Protein AF-A0AAW1U3H1-F1 (afdb_monomer_lite)

Secondary structure (DSSP, 8-state):
-HHHHHHHS-SS-SS--TT-SS--PPP-TTT-EEEEESSSEEEEESTTHHHHHHHHHHHHHHHHHTT-

pLDDT: mean 82.36, std 12.45, range [39.97, 94.44]

InterPro domains:
  IPR029058 Alpha/Beta hydrolase fold [G3DSA:3.40.50.1820] (4-67)
  IPR029058 Alpha/Beta hydrolase fold [SSF53474] (7-60)

Organism: NCBI:txid420089

Sequence (68 aa):
NIDNIKKFGNPNSPVEDNLLSVVWKPFTVEDQDYLEIGEELLAKKNPAHDRMKFWNEIYTYTNVEHKL

Foldseek 3Di:
DVVCCVVPVAPDDPPPDCPAPDHQDDADPVFQWGWDDDPHTDIDTCPPVVVVVVVVVVVVVVVVVVPD

Structure (mmCIF, N/CA/C/O backbone):
data_AF-A0AAW1U3H1-F1
#
_en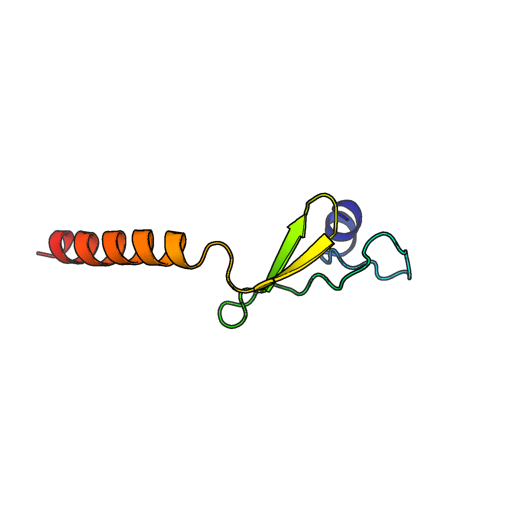try.id   AF-A0AAW1U3H1-F1
#
loop_
_atom_site.group_PDB
_atom_site.id
_atom_site.type_symbol
_atom_site.label_atom_id
_atom_site.label_alt_id
_atom_site.label_comp_id
_atom_site.label_asym_id
_atom_site.label_entity_id
_atom_site.label_seq_id
_atom_site.pdbx_PDB_ins_code
_atom_site.Cartn_x
_atom_site.Cartn_y
_atom_site.Cartn_z
_atom_site.occupancy
_atom_site.B_iso_or_equiv
_atom_site.auth_seq_id
_atom_site.auth_comp_id
_atom_site.auth_asym_id
_atom_site.auth_atom_id
_atom_site.pdbx_PDB_model_num
ATOM 1 N N . ASN A 1 1 ? 12.909 -3.536 -6.763 1.00 71.75 1 ASN A N 1
ATOM 2 C CA . ASN A 1 1 ? 14.188 -4.178 -6.377 1.00 71.75 1 ASN A CA 1
ATOM 3 C C . ASN A 1 1 ? 14.660 -3.593 -5.039 1.00 71.75 1 ASN A C 1
ATOM 5 O O . ASN A 1 1 ? 14.761 -2.375 -4.942 1.00 71.75 1 ASN A O 1
ATOM 9 N N . ILE A 1 2 ? 14.915 -4.420 -4.014 1.00 78.94 2 ILE A N 1
ATOM 10 C CA . ILE A 1 2 ? 15.343 -3.963 -2.673 1.00 78.94 2 ILE A CA 1
ATOM 11 C C . ILE A 1 2 ? 16.709 -3.260 -2.682 1.00 78.94 2 ILE A C 1
ATOM 13 O O . ILE A 1 2 ? 16.943 -2.357 -1.881 1.00 78.94 2 ILE A O 1
ATOM 17 N N . ASP A 1 3 ? 17.598 -3.608 -3.611 1.00 83.12 3 ASP A N 1
ATOM 18 C CA . ASP A 1 3 ? 18.921 -2.989 -3.696 1.00 83.12 3 ASP A CA 1
ATOM 19 C C . ASP A 1 3 ? 18.853 -1.555 -4.233 1.00 83.12 3 ASP A C 1
ATOM 21 O O . ASP A 1 3 ? 19.616 -0.698 -3.786 1.00 83.12 3 ASP A O 1
ATOM 25 N N . ASN A 1 4 ? 17.887 -1.259 -5.110 1.00 82.50 4 ASN A N 1
ATOM 26 C CA . ASN A 1 4 ? 17.624 0.110 -5.566 1.00 82.50 4 ASN A CA 1
ATOM 27 C C . ASN A 1 4 ? 17.111 0.987 -4.421 1.00 82.50 4 ASN A C 1
ATOM 29 O O . ASN A 1 4 ? 17.556 2.122 -4.274 1.00 82.50 4 ASN A O 1
ATOM 33 N N . ILE A 1 5 ? 16.262 0.434 -3.546 1.00 84.56 5 ILE A N 1
ATOM 34 C CA . ILE A 1 5 ? 15.800 1.132 -2.338 1.00 84.56 5 ILE A CA 1
ATOM 35 C C . ILE A 1 5 ? 16.992 1.466 -1.436 1.00 84.56 5 ILE A C 1
ATOM 37 O O . ILE A 1 5 ? 17.136 2.610 -1.018 1.00 84.56 5 ILE A O 1
ATOM 41 N N . LYS A 1 6 ? 17.880 0.499 -1.170 1.00 83.38 6 LYS A N 1
ATOM 42 C CA . LYS A 1 6 ? 19.067 0.720 -0.323 1.00 83.38 6 LYS A CA 1
ATOM 43 C C . LYS A 1 6 ? 20.008 1.788 -0.888 1.00 83.38 6 LYS A C 1
ATOM 45 O O . LYS A 1 6 ? 20.606 2.529 -0.117 1.00 83.38 6 LYS A O 1
ATOM 50 N N . LYS A 1 7 ? 20.163 1.846 -2.215 1.00 84.88 7 LYS A N 1
ATOM 51 C CA . LYS A 1 7 ? 21.084 2.777 -2.890 1.00 84.88 7 LYS A CA 1
ATOM 52 C C . LYS A 1 7 ? 20.499 4.175 -3.089 1.00 84.88 7 LYS A C 1
ATOM 54 O O . LYS A 1 7 ? 21.228 5.150 -2.954 1.00 84.88 7 LYS A O 1
ATOM 59 N N . PHE A 1 8 ? 19.216 4.271 -3.437 1.00 84.31 8 PHE A N 1
ATOM 60 C CA . PHE A 1 8 ? 18.608 5.508 -3.945 1.00 84.31 8 PHE A CA 1
ATOM 61 C C . PHE A 1 8 ? 17.362 5.957 -3.174 1.00 84.31 8 PHE A C 1
ATOM 63 O O . PHE A 1 8 ? 16.805 7.006 -3.483 1.00 84.31 8 PHE A O 1
ATOM 70 N N . GLY A 1 9 ? 16.865 5.159 -2.225 1.00 81.69 9 GLY A N 1
ATOM 71 C CA . GLY A 1 9 ? 15.579 5.405 -1.564 1.00 81.69 9 GLY A CA 1
ATOM 72 C C . GLY A 1 9 ? 14.365 5.234 -2.487 1.00 81.69 9 GLY A C 1
ATOM 73 O O . GLY A 1 9 ? 13.241 5.493 -2.072 1.00 81.69 9 GLY A O 1
ATOM 74 N N . ASN A 1 10 ? 14.576 4.783 -3.727 1.00 85.44 10 ASN A N 1
ATOM 75 C CA . ASN A 1 10 ? 13.540 4.588 -4.732 1.00 85.44 10 ASN A CA 1
ATOM 76 C C . ASN A 1 10 ? 13.632 3.155 -5.283 1.00 85.44 10 ASN A C 1
ATOM 78 O O . ASN A 1 10 ? 14.701 2.746 -5.740 1.00 85.44 10 ASN A O 1
ATOM 82 N N . PRO A 1 11 ? 12.543 2.367 -5.243 1.00 85.50 11 PRO A N 1
ATOM 83 C CA . PRO A 1 11 ? 12.541 1.021 -5.806 1.00 85.50 11 PRO A CA 1
ATOM 84 C C . PRO A 1 11 ? 12.678 0.991 -7.331 1.00 85.50 11 PRO A C 1
ATOM 86 O O . PRO A 1 11 ? 13.139 -0.027 -7.864 1.00 85.50 11 PRO A O 1
ATOM 89 N N . ASN A 1 12 ? 12.282 2.070 -8.013 1.00 84.75 12 ASN A N 1
ATOM 90 C CA . ASN A 1 12 ? 12.428 2.219 -9.455 1.00 84.75 12 ASN A CA 1
ATOM 91 C C . ASN A 1 12 ? 13.906 2.440 -9.779 1.00 84.75 12 ASN A C 1
ATOM 93 O O . ASN A 1 12 ? 14.558 3.305 -9.193 1.00 84.75 12 ASN A O 1
ATOM 97 N N . SER A 1 13 ? 14.446 1.615 -10.676 1.00 72.94 13 SER A N 1
ATOM 98 C CA . SER A 1 13 ? 15.837 1.745 -11.097 1.00 72.94 13 SER A CA 1
ATOM 99 C C . SER A 1 13 ? 16.035 3.080 -11.827 1.00 72.94 13 SER A C 1
ATOM 101 O O . SER A 1 13 ? 15.248 3.383 -12.721 1.00 72.94 13 SER A O 1
ATOM 103 N N . PRO A 1 14 ? 17.055 3.886 -11.481 1.00 66.31 14 PRO A N 1
ATOM 104 C CA . PRO A 1 14 ? 17.394 5.091 -12.241 1.00 66.31 14 PRO A CA 1
ATOM 105 C C . PRO A 1 14 ? 18.117 4.767 -13.558 1.00 66.31 14 PRO A C 1
ATOM 107 O O . PRO A 1 14 ? 18.195 5.609 -14.445 1.00 66.31 14 PRO A O 1
ATOM 110 N N . VAL A 1 15 ? 18.662 3.553 -13.671 1.00 64.50 15 VAL A N 1
ATOM 111 C CA . VAL A 1 15 ? 19.189 2.970 -14.909 1.00 64.50 15 VAL A CA 1
ATOM 112 C C . VAL A 1 15 ? 18.058 2.139 -15.505 1.00 64.50 15 VAL A C 1
ATOM 114 O O . VAL A 1 15 ? 17.431 1.410 -14.738 1.00 64.50 15 VAL A O 1
ATOM 117 N N . GLU A 1 16 ? 17.777 2.239 -16.807 1.00 61.00 16 GLU A N 1
ATOM 118 C CA . GLU A 1 16 ? 16.800 1.378 -17.498 1.00 61.00 16 GLU A CA 1
ATOM 119 C C . GLU A 1 16 ? 17.208 -0.098 -17.357 1.00 61.00 16 GLU 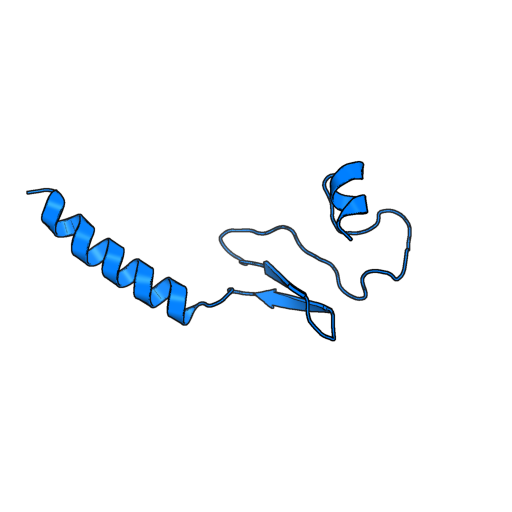A C 1
ATOM 121 O O . GLU A 1 16 ? 17.914 -0.667 -18.183 1.00 61.00 16 GLU A O 1
ATOM 126 N N . ASP A 1 17 ? 16.817 -0.702 -16.243 1.00 61.81 17 ASP A N 1
ATOM 127 C CA . ASP A 1 17 ? 17.008 -2.103 -15.932 1.00 61.81 17 ASP A CA 1
ATOM 128 C C . ASP A 1 17 ? 15.613 -2.721 -15.867 1.00 61.81 17 ASP A C 1
ATOM 130 O O . ASP A 1 17 ? 14.765 -2.293 -15.078 1.00 61.81 17 ASP A O 1
ATOM 134 N N . ASN A 1 18 ? 15.371 -3.715 -16.721 1.00 62.25 18 ASN A N 1
ATOM 135 C CA . ASN A 1 18 ? 14.069 -4.350 -16.955 1.00 62.25 18 ASN A CA 1
ATOM 136 C C . ASN A 1 18 ? 13.557 -5.178 -15.755 1.00 62.25 18 ASN A C 1
ATOM 138 O O . ASN A 1 18 ? 12.612 -5.951 -15.890 1.00 62.25 18 ASN A O 1
ATOM 142 N N . LEU A 1 19 ? 14.168 -5.045 -14.575 1.00 73.38 19 LEU A N 1
ATOM 143 C CA . LEU A 1 19 ? 13.797 -5.766 -13.354 1.00 73.38 19 LEU A CA 1
ATOM 144 C C . LEU A 1 19 ? 12.396 -5.420 -12.836 1.00 73.38 19 LEU A C 1
ATOM 146 O O . LEU A 1 19 ? 11.806 -6.214 -12.105 1.00 73.38 19 LEU A O 1
ATOM 150 N N . LEU A 1 20 ? 11.880 -4.233 -13.156 1.00 77.19 20 LEU A N 1
ATOM 151 C CA . LEU A 1 20 ? 10.501 -3.851 -12.870 1.00 77.19 20 LEU A CA 1
ATOM 152 C C . LEU A 1 20 ? 9.786 -3.576 -14.192 1.00 77.19 20 LEU A C 1
ATOM 154 O O . LEU A 1 20 ? 10.092 -2.604 -14.874 1.00 77.19 20 LEU A O 1
ATOM 158 N N . SER A 1 21 ? 8.798 -4.404 -14.525 1.00 82.75 21 SER A N 1
ATOM 159 C CA . SER A 1 21 ? 7.897 -4.185 -15.664 1.00 82.75 21 SER A CA 1
ATOM 160 C C . SER A 1 21 ? 6.855 -3.088 -15.406 1.00 82.75 21 SER A C 1
ATOM 162 O O . SER A 1 21 ? 6.137 -2.684 -16.318 1.00 82.75 21 SER A O 1
ATOM 164 N N . VAL A 1 22 ? 6.760 -2.608 -14.162 1.00 86.00 22 VAL A N 1
ATOM 165 C CA . VAL A 1 22 ? 5.784 -1.617 -13.703 1.00 86.00 22 VAL A CA 1
ATOM 166 C C . VAL A 1 22 ? 6.449 -0.549 -12.839 1.00 86.00 22 VAL A C 1
ATOM 168 O O . VAL A 1 22 ? 7.414 -0.814 -12.122 1.00 86.00 22 VAL A O 1
ATOM 171 N N . VAL A 1 23 ? 5.897 0.664 -12.868 1.00 88.81 23 VAL A N 1
ATOM 172 C CA . VAL A 1 23 ? 6.347 1.765 -12.007 1.00 88.81 23 VAL A CA 1
ATOM 173 C C . VAL A 1 23 ? 5.791 1.568 -10.599 1.00 88.81 23 VAL A C 1
ATOM 175 O O . VAL A 1 23 ? 4.578 1.613 -10.389 1.00 88.81 23 VAL A O 1
ATOM 178 N N . TRP A 1 24 ? 6.676 1.407 -9.617 1.00 89.94 24 TRP A N 1
ATOM 179 C CA . TRP A 1 24 ? 6.303 1.370 -8.205 1.00 89.94 24 TRP A CA 1
ATOM 180 C C . TRP A 1 24 ? 6.195 2.801 -7.675 1.00 89.94 24 TRP A C 1
ATOM 182 O O . TRP A 1 24 ? 7.189 3.419 -7.290 1.00 89.94 24 TRP A O 1
ATOM 192 N N . LYS A 1 25 ? 4.979 3.348 -7.684 1.00 90.94 25 LYS A N 1
ATOM 193 C CA . LYS A 1 25 ? 4.713 4.702 -7.188 1.00 90.94 25 LYS A CA 1
ATOM 194 C C . LYS A 1 25 ? 4.874 4.796 -5.662 1.00 90.94 25 LYS A C 1
ATOM 196 O O . LYS A 1 25 ? 4.596 3.819 -4.965 1.00 90.94 25 LYS A O 1
ATOM 201 N N . PRO A 1 26 ? 5.301 5.956 -5.133 1.00 91.06 26 PRO A N 1
ATOM 202 C CA . PRO A 1 26 ? 5.246 6.225 -3.702 1.00 91.06 26 PRO A CA 1
ATOM 203 C C . PRO A 1 26 ? 3.819 6.104 -3.166 1.00 91.06 26 PRO A C 1
ATOM 205 O O . 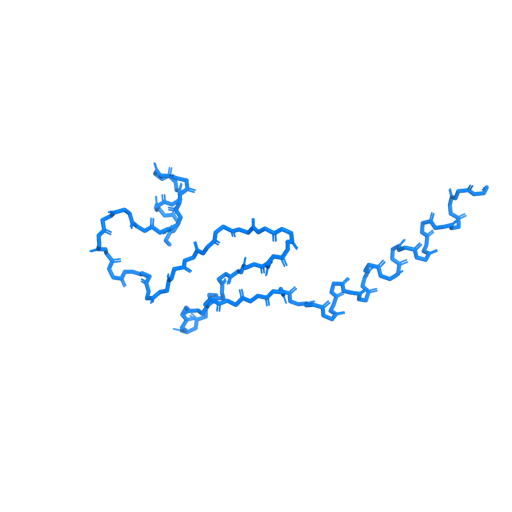PRO A 1 26 ? 2.863 6.459 -3.851 1.00 91.06 26 PRO A O 1
ATOM 208 N N . PHE A 1 27 ? 3.690 5.648 -1.925 1.00 91.25 27 PHE A N 1
ATOM 209 C CA . PHE A 1 27 ? 2.402 5.596 -1.244 1.00 91.25 27 PHE A CA 1
ATOM 210 C C . PHE A 1 27 ? 1.950 7.007 -0.832 1.00 91.25 27 PHE A C 1
ATOM 212 O O . PHE A 1 27 ? 2.725 7.757 -0.235 1.00 91.25 27 PHE A O 1
ATOM 219 N N . THR A 1 28 ? 0.685 7.336 -1.091 1.00 92.88 28 THR A N 1
ATOM 220 C CA . THR A 1 28 ? -0.019 8.516 -0.559 1.00 92.88 28 THR A CA 1
ATOM 221 C C . THR A 1 28 ? -1.297 8.068 0.150 1.00 92.88 28 THR A C 1
ATOM 223 O O . THR A 1 28 ? -1.800 6.971 -0.106 1.00 92.88 28 THR A O 1
ATOM 226 N N . VAL A 1 29 ? -1.829 8.890 1.059 1.00 89.19 29 VAL A N 1
ATOM 227 C CA . VAL A 1 29 ? -3.072 8.562 1.785 1.00 89.19 29 VAL A CA 1
ATOM 228 C C . VAL A 1 29 ? -4.261 8.508 0.826 1.00 89.19 29 VAL A C 1
ATOM 230 O O . VAL A 1 29 ? -5.172 7.702 1.017 1.00 89.19 29 VAL A O 1
ATOM 233 N N . GLU A 1 30 ? -4.223 9.348 -0.204 1.00 90.75 30 GLU A N 1
ATOM 234 C CA . GLU A 1 30 ? -5.264 9.524 -1.207 1.00 90.75 30 GLU A CA 1
ATOM 235 C C . GLU A 1 30 ? -5.303 8.361 -2.202 1.00 90.75 30 GLU A C 1
ATOM 237 O O . GLU A 1 30 ? -6.371 7.805 -2.455 1.00 90.75 30 GLU A O 1
ATOM 242 N N . ASP A 1 31 ? -4.151 7.980 -2.765 1.00 90.62 31 ASP A N 1
ATOM 243 C CA . ASP A 1 31 ? -4.097 6.964 -3.820 1.00 90.62 31 ASP A CA 1
ATOM 244 C C . ASP A 1 31 ? -3.897 5.553 -3.280 1.00 90.62 31 ASP A C 1
ATOM 246 O O . ASP A 1 31 ? -4.346 4.585 -3.901 1.00 90.62 31 ASP A O 1
ATOM 250 N N . GLN A 1 32 ? -3.212 5.437 -2.140 1.00 92.31 32 GLN A N 1
ATOM 251 C CA . GLN A 1 32 ? -2.855 4.167 -1.515 1.00 92.31 32 GLN A CA 1
ATOM 252 C C . GLN A 1 32 ? -2.248 3.170 -2.515 1.00 92.31 32 GLN A C 1
ATOM 254 O O . GLN A 1 32 ? -2.569 1.977 -2.498 1.00 92.31 32 GLN A O 1
ATOM 259 N N . ASP A 1 33 ? -1.413 3.680 -3.426 1.00 94.44 33 ASP A N 1
ATOM 260 C CA . ASP A 1 33 ? -0.711 2.881 -4.424 1.00 94.44 33 ASP A CA 1
ATOM 261 C C . ASP A 1 33 ? 0.206 1.865 -3.728 1.00 94.44 33 ASP A C 1
ATOM 263 O O . ASP A 1 33 ? 0.954 2.192 -2.802 1.00 94.44 33 ASP A O 1
ATOM 267 N N . TYR A 1 34 ? 0.173 0.621 -4.195 1.00 93.25 34 TYR A N 1
ATOM 268 C CA . TYR A 1 34 ? 1.060 -0.435 -3.730 1.00 93.25 34 TYR A CA 1
ATOM 269 C C . TYR A 1 34 ? 1.485 -1.344 -4.884 1.00 93.25 34 TYR A C 1
ATOM 271 O O . TYR A 1 34 ? 0.818 -1.445 -5.915 1.00 93.25 34 TYR A O 1
ATOM 279 N N . LEU A 1 35 ? 2.622 -2.015 -4.703 1.00 92.50 35 LEU A N 1
ATOM 280 C CA . LEU A 1 35 ? 3.093 -3.045 -5.617 1.00 92.50 35 LEU A CA 1
ATOM 281 C C . LEU A 1 35 ? 2.710 -4.418 -5.063 1.00 92.50 35 LEU A C 1
ATOM 283 O O . LEU A 1 35 ? 3.138 -4.791 -3.970 1.00 92.50 35 LEU A O 1
ATOM 287 N N . GLU A 1 36 ? 1.921 -5.174 -5.817 1.00 92.38 36 GLU A N 1
ATOM 288 C CA . GLU A 1 36 ? 1.699 -6.590 -5.553 1.00 92.38 36 GLU A CA 1
ATOM 289 C C . GLU A 1 36 ? 2.875 -7.393 -6.106 1.00 92.38 36 GLU A C 1
ATOM 291 O O . GLU A 1 36 ? 3.206 -7.297 -7.288 1.00 92.38 36 GLU A O 1
ATOM 296 N N . ILE A 1 37 ? 3.517 -8.158 -5.225 1.00 90.44 37 ILE A N 1
ATOM 297 C CA . ILE A 1 37 ? 4.667 -9.000 -5.547 1.00 90.44 37 ILE A CA 1
ATOM 298 C C . ILE A 1 37 ? 4.181 -10.453 -5.537 1.00 90.44 37 ILE A C 1
ATOM 300 O O . ILE A 1 37 ? 4.001 -11.033 -4.465 1.00 90.44 37 ILE A O 1
ATOM 304 N N . GLY A 1 38 ? 3.935 -11.010 -6.724 1.00 88.81 38 GLY A N 1
ATOM 305 C CA . GLY A 1 38 ? 3.519 -12.400 -6.943 1.00 88.81 38 GLY A CA 1
ATOM 306 C C . GLY A 1 38 ? 4.281 -13.037 -8.108 1.00 88.81 38 GLY A C 1
ATOM 307 O O . GLY A 1 38 ? 5.452 -12.727 -8.315 1.00 88.81 38 GLY A O 1
ATOM 308 N N . GLU A 1 39 ? 3.622 -13.913 -8.877 1.00 90.06 39 GLU A N 1
ATOM 309 C CA . GLU A 1 39 ? 4.173 -14.433 -10.147 1.00 90.06 39 GLU A CA 1
ATOM 310 C C . GLU A 1 39 ? 4.457 -13.301 -11.142 1.00 90.06 39 GLU A C 1
ATOM 312 O O . GLU A 1 39 ? 5.453 -13.323 -11.862 1.00 90.06 39 GLU A O 1
ATOM 317 N N . GLU A 1 40 ? 3.605 -12.277 -11.115 1.00 89.19 40 GLU A N 1
ATOM 318 C CA . GLU A 1 40 ? 3.775 -11.031 -11.844 1.00 89.19 40 GLU A CA 1
ATOM 319 C C . GLU A 1 40 ? 3.823 -9.847 -10.874 1.00 89.19 40 GLU A C 1
ATOM 321 O O . GLU A 1 40 ? 3.306 -9.893 -9.752 1.00 89.19 40 GLU A O 1
ATOM 326 N N . LEU A 1 41 ? 4.448 -8.761 -11.327 1.00 89.56 41 LEU A N 1
ATOM 327 C CA . LEU A 1 41 ? 4.466 -7.490 -10.616 1.00 89.56 41 LEU A CA 1
ATOM 328 C C . LEU A 1 41 ? 3.294 -6.632 -11.082 1.00 89.56 41 LEU A C 1
ATOM 330 O O . LEU A 1 41 ? 3.243 -6.233 -12.245 1.00 89.56 41 LEU A O 1
ATOM 334 N N . LEU A 1 42 ? 2.379 -6.311 -10.167 1.00 91.88 42 LEU A N 1
ATOM 335 C CA . LEU A 1 42 ? 1.183 -5.529 -10.484 1.00 91.88 42 LEU A CA 1
ATOM 336 C C . LEU A 1 42 ? 1.117 -4.269 -9.621 1.00 91.88 42 LEU A C 1
ATOM 338 O O . LEU A 1 42 ? 1.117 -4.344 -8.394 1.00 91.88 42 LEU A O 1
ATOM 342 N N . ALA A 1 43 ? 1.015 -3.101 -10.256 1.00 92.25 43 ALA A N 1
ATOM 343 C CA . ALA A 1 43 ? 0.707 -1.855 -9.560 1.00 92.25 43 ALA A CA 1
ATOM 344 C C . ALA A 1 43 ? -0.803 -1.792 -9.278 1.00 92.25 43 ALA A C 1
ATOM 346 O O . ALA A 1 43 ? -1.615 -1.836 -10.205 1.00 92.25 43 ALA A O 1
ATOM 347 N N . LYS A 1 44 ? -1.180 -1.711 -8.001 1.00 93.69 44 LYS A N 1
ATOM 348 C CA . LYS A 1 44 ? -2.573 -1.711 -7.534 1.00 93.69 44 LYS A CA 1
ATOM 349 C C . LYS A 1 44 ? -2.806 -0.577 -6.532 1.00 93.69 44 LYS A C 1
ATOM 351 O O . LYS A 1 44 ? -1.871 0.096 -6.112 1.00 93.69 44 LYS A O 1
ATOM 356 N N . LYS A 1 45 ? -4.069 -0.368 -6.159 1.00 92.94 45 LYS A N 1
ATOM 357 C CA . LYS A 1 45 ? -4.506 0.650 -5.192 1.00 92.94 45 LYS A CA 1
ATOM 358 C C . LYS A 1 45 ? -5.338 0.032 -4.080 1.00 92.94 45 LYS A C 1
ATOM 360 O O . LYS A 1 45 ? -5.972 -1.000 -4.296 1.00 92.94 45 LYS A O 1
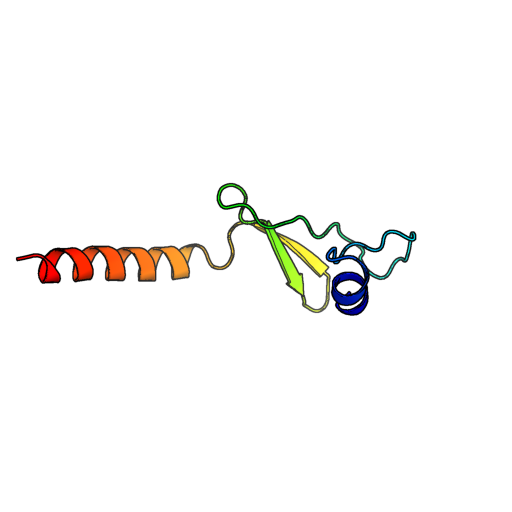ATOM 365 N N . ASN A 1 46 ? -5.389 0.722 -2.942 1.00 88.50 46 ASN A N 1
ATOM 366 C CA . ASN A 1 46 ? -6.302 0.434 -1.834 1.00 88.50 46 ASN A CA 1
ATOM 367 C C . ASN A 1 46 ? -6.122 -0.992 -1.264 1.00 88.50 46 ASN A C 1
ATOM 369 O O . ASN A 1 46 ? -6.984 -1.867 -1.426 1.00 88.50 46 ASN A O 1
ATOM 373 N N . PRO A 1 47 ? -4.961 -1.266 -0.638 1.00 84.56 47 PRO A N 1
ATOM 374 C CA . PRO A 1 47 ? -4.605 -2.605 -0.200 1.00 84.56 47 PRO A CA 1
ATOM 375 C C . PRO A 1 47 ? -5.586 -3.100 0.862 1.00 84.56 47 PRO A C 1
ATOM 377 O O . PRO A 1 47 ? -5.733 -2.504 1.926 1.00 84.56 47 PRO A O 1
ATOM 380 N N . ALA A 1 48 ? -6.227 -4.240 0.589 1.00 85.62 48 ALA A N 1
ATOM 381 C CA . ALA A 1 48 ? -7.118 -4.911 1.535 1.00 85.62 48 ALA A CA 1
ATOM 382 C C . ALA A 1 48 ? -8.224 -4.006 2.118 1.00 85.62 48 ALA A C 1
ATOM 384 O O . ALA A 1 48 ? -8.572 -4.151 3.294 1.00 85.62 48 ALA A O 1
ATOM 385 N N . HIS A 1 49 ? -8.773 -3.113 1.285 1.00 87.31 49 HIS A N 1
ATOM 386 C CA . HIS A 1 49 ? -9.795 -2.124 1.636 1.00 87.31 49 HIS A CA 1
ATOM 387 C C . HIS A 1 49 ? -10.827 -2.622 2.654 1.00 87.31 49 HIS A C 1
ATOM 389 O O . HIS A 1 49 ? -10.975 -2.041 3.725 1.00 87.31 49 HIS A O 1
ATOM 395 N N . ASP A 1 50 ? -11.498 -3.735 2.352 1.00 88.75 50 ASP A N 1
ATOM 396 C CA . ASP A 1 50 ? -12.620 -4.219 3.159 1.00 88.75 50 ASP A CA 1
ATOM 397 C C . ASP A 1 50 ? -12.181 -4.668 4.555 1.00 88.75 50 ASP A C 1
ATOM 399 O O . ASP A 1 50 ? -12.875 -4.419 5.540 1.00 88.75 50 ASP A O 1
ATOM 403 N N . ARG A 1 51 ? -10.989 -5.271 4.668 1.00 90.69 51 ARG A N 1
ATOM 404 C CA . ARG A 1 51 ? -10.427 -5.657 5.969 1.00 90.69 51 ARG A CA 1
ATOM 405 C C . ARG A 1 51 ? -10.028 -4.431 6.777 1.00 90.69 51 ARG A C 1
ATOM 407 O O . ARG A 1 51 ? -10.288 -4.389 7.974 1.00 90.69 51 ARG A O 1
ATOM 414 N N . MET A 1 52 ? -9.398 -3.449 6.133 1.00 90.69 52 MET A N 1
ATOM 415 C CA . MET A 1 52 ? -8.988 -2.220 6.809 1.00 90.69 52 MET A CA 1
ATOM 416 C C . MET A 1 52 ? -10.209 -1.426 7.283 1.00 90.69 52 MET A C 1
ATOM 418 O O . MET A 1 52 ? -10.244 -0.975 8.424 1.00 90.69 52 MET A O 1
ATOM 422 N N . LYS A 1 53 ? -11.246 -1.334 6.444 1.00 90.69 53 LYS A N 1
ATOM 423 C CA . LYS A 1 53 ? -12.530 -0.723 6.792 1.00 90.69 53 LYS A CA 1
ATOM 424 C C . LYS A 1 53 ? -13.157 -1.399 8.013 1.00 90.69 53 LYS A C 1
ATOM 426 O O . LYS A 1 53 ? -13.467 -0.707 8.975 1.00 90.69 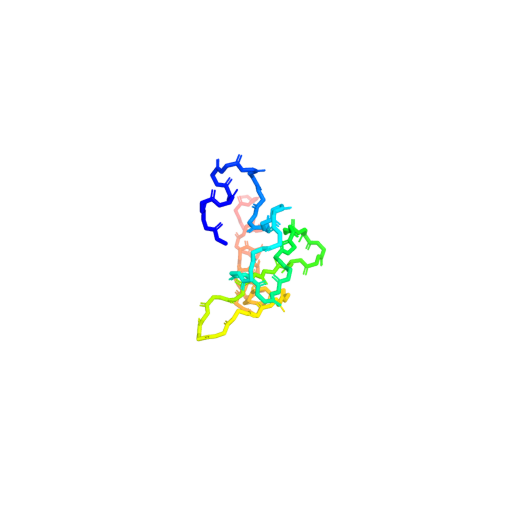53 LYS A O 1
ATOM 431 N N . PHE A 1 54 ? -13.260 -2.728 8.008 1.00 92.38 54 PHE A N 1
ATOM 432 C CA . PHE A 1 54 ? -13.806 -3.494 9.132 1.00 92.38 54 PHE A CA 1
ATOM 433 C C . PHE A 1 54 ? -13.085 -3.200 10.459 1.00 92.38 54 PHE A C 1
ATOM 435 O O . PHE A 1 54 ? -13.723 -2.896 11.466 1.00 92.38 54 PHE A O 1
ATOM 442 N N . TRP A 1 55 ? -11.749 -3.241 10.472 1.00 91.50 55 TRP A N 1
ATOM 443 C CA . TRP A 1 55 ? -10.985 -2.981 11.697 1.00 91.50 55 TRP A CA 1
ATOM 444 C C . TRP A 1 55 ? -11.041 -1.513 12.137 1.00 91.50 55 TRP A C 1
ATOM 446 O O . TRP A 1 55 ? -11.113 -1.246 13.337 1.00 91.50 55 TRP A O 1
ATOM 456 N N . ASN A 1 56 ? -11.063 -0.568 11.193 1.00 88.38 56 ASN A N 1
ATOM 457 C CA . ASN A 1 56 ? -11.216 0.858 11.490 1.00 88.38 56 ASN A CA 1
ATOM 458 C C . ASN A 1 56 ? -12.588 1.178 12.090 1.00 88.38 56 ASN A C 1
ATOM 460 O O . ASN A 1 56 ? -12.676 2.010 12.995 1.00 88.38 56 ASN A O 1
ATOM 464 N N . GLU A 1 57 ? -13.645 0.515 11.617 1.00 91.19 57 GLU A N 1
ATOM 465 C CA . GLU A 1 57 ? -14.981 0.617 12.202 1.00 91.19 57 GLU A CA 1
ATOM 466 C C . GLU A 1 57 ? -14.949 0.145 13.659 1.00 91.19 57 GLU A C 1
ATOM 468 O O . GLU A 1 57 ? -15.298 0.923 14.546 1.00 91.19 57 GLU A O 1
ATOM 473 N N . ILE A 1 58 ? -14.433 -1.062 13.933 1.00 89.75 58 ILE A N 1
ATOM 474 C CA . ILE A 1 58 ? -14.307 -1.588 15.305 1.00 89.75 58 ILE A CA 1
ATOM 475 C C . ILE A 1 58 ? -13.521 -0.627 16.200 1.00 89.75 58 ILE A C 1
ATOM 477 O O . ILE A 1 58 ? -14.017 -0.248 17.258 1.00 89.75 58 ILE A O 1
ATOM 481 N N . TYR A 1 59 ? -12.328 -0.208 15.770 1.00 86.12 59 TYR A N 1
ATOM 482 C CA . TYR A 1 59 ? -11.472 0.696 16.542 1.00 86.12 59 TYR A CA 1
ATOM 483 C C . TYR A 1 59 ? -12.188 2.005 16.888 1.00 86.12 59 TYR A C 1
ATOM 485 O O . TYR A 1 59 ? -12.110 2.486 18.019 1.00 86.12 59 TYR A O 1
ATOM 493 N N . THR A 1 60 ? -12.914 2.567 15.920 1.00 87.38 60 THR A N 1
ATOM 494 C CA . THR A 1 60 ? -13.673 3.806 16.109 1.00 87.38 60 THR A CA 1
ATOM 495 C C . THR A 1 60 ? -14.808 3.607 17.107 1.00 87.38 60 THR A C 1
ATOM 497 O O . THR A 1 60 ? -14.955 4.427 18.008 1.00 87.38 60 THR A O 1
ATOM 500 N N . TYR A 1 61 ? -15.566 2.511 17.011 1.00 80.94 61 TYR A N 1
ATOM 501 C CA . TYR A 1 61 ? -16.630 2.206 17.971 1.00 80.94 61 TYR A CA 1
ATOM 502 C C . TYR A 1 61 ? -16.090 1.994 19.394 1.00 80.94 61 TYR A C 1
ATOM 504 O O . TYR A 1 61 ? -16.655 2.530 20.344 1.00 80.94 61 TYR A O 1
ATOM 512 N N . THR A 1 62 ? -14.973 1.279 19.563 1.00 72.75 62 THR A N 1
ATOM 513 C CA . THR A 1 62 ? -14.414 0.978 20.895 1.00 72.75 62 THR A CA 1
ATOM 514 C C . THR A 1 62 ? -13.714 2.170 21.548 1.00 72.75 62 THR A C 1
ATOM 516 O O . THR A 1 62 ? -13.744 2.313 22.769 1.00 72.75 62 THR A O 1
ATOM 519 N N . ASN A 1 63 ? -13.097 3.061 20.764 1.00 60.91 63 ASN A N 1
ATOM 520 C CA . ASN A 1 63 ? -12.429 4.254 21.299 1.00 60.91 63 ASN A CA 1
ATOM 521 C C . ASN A 1 63 ? -13.397 5.361 21.744 1.00 60.91 63 ASN A C 1
ATOM 523 O O . ASN A 1 63 ? -12.964 6.307 22.406 1.00 60.91 63 ASN A O 1
ATOM 527 N N . VAL A 1 64 ? -14.681 5.271 21.386 1.00 58.25 64 VAL A N 1
ATOM 528 C CA . VAL A 1 64 ? -15.714 6.198 21.871 1.00 58.25 64 VAL A CA 1
ATOM 529 C C . VAL A 1 64 ? -16.111 5.868 23.318 1.00 58.25 64 VAL A C 1
ATOM 531 O O . VAL A 1 64 ? -16.413 6.787 24.074 1.00 58.25 64 VAL A O 1
ATOM 534 N N . GLU A 1 65 ? -16.015 4.607 23.753 1.00 53.81 65 GLU A N 1
ATOM 535 C CA . GLU A 1 65 ? -16.422 4.197 25.110 1.00 53.81 65 GLU A CA 1
ATOM 536 C C . GLU A 1 65 ? -15.346 4.425 26.187 1.00 53.81 65 GLU A C 1
ATOM 538 O O . GLU A 1 65 ? -15.669 4.574 27.360 1.00 53.81 65 GL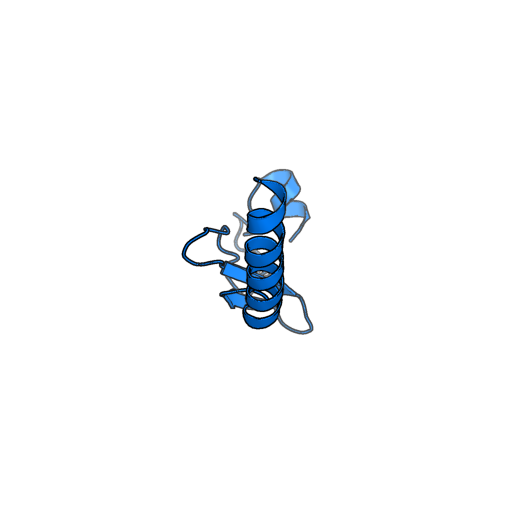U A O 1
ATOM 543 N N . HIS A 1 66 ? -14.067 4.543 25.812 1.00 50.88 66 HIS A N 1
ATOM 544 C CA . HIS A 1 66 ? -12.963 4.806 26.755 1.00 50.88 66 HIS A CA 1
ATOM 545 C C . HIS A 1 66 ? -12.696 6.301 27.032 1.00 50.88 66 HIS A C 1
ATOM 547 O O . HIS A 1 66 ? -11.672 6.647 27.625 1.00 50.88 66 HIS A O 1
ATOM 553 N N . LYS A 1 67 ? -13.593 7.200 26.603 1.00 51.19 67 LYS A N 1
ATOM 554 C CA . LYS A 1 67 ? -13.519 8.653 26.862 1.00 51.19 67 LYS A CA 1
ATOM 555 C C . LYS A 1 67 ? -14.607 9.188 27.810 1.00 51.19 67 LYS A C 1
ATOM 557 O O . LYS A 1 67 ? -14.779 10.406 27.872 1.00 51.19 67 LYS A O 1
ATOM 562 N N . LEU A 1 68 ? -15.310 8.320 28.541 1.00 39.97 68 LEU A N 1
ATOM 563 C CA . LEU A 1 68 ? -16.279 8.702 29.580 1.00 39.97 68 LEU A CA 1
ATOM 564 C C . LEU A 1 68 ? -15.727 8.449 30.985 1.00 39.97 68 LEU A C 1
ATOM 566 O O . LEU A 1 68 ? -15.149 7.362 31.201 1.00 39.97 68 LEU A O 1
#

Radius of gyration: 17.38 Å; chains: 1; bounding box: 38×24×47 Å